Protein AF-A0A9N9F8S6-F1 (afdb_monomer_lite)

Organism: NCBI:txid1348616

Structure (mmCIF, N/CA/C/O backbone):
data_AF-A0A9N9F8S6-F1
#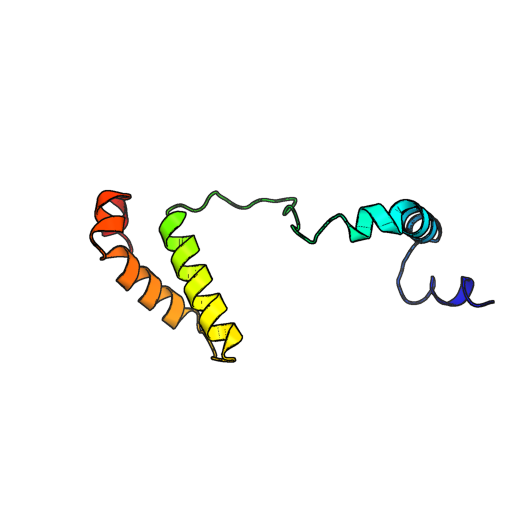
_entry.id   AF-A0A9N9F8S6-F1
#
loop_
_atom_site.group_PDB
_atom_site.id
_atom_site.type_symbol
_atom_site.label_atom_id
_atom_site.label_alt_id
_atom_site.label_comp_id
_atom_site.label_asym_id
_atom_site.label_entity_id
_atom_site.label_seq_id
_atom_site.pdbx_PDB_ins_code
_atom_site.Cartn_x
_atom_site.Cartn_y
_atom_site.Cartn_z
_atom_site.occupancy
_atom_site.B_iso_or_equiv
_atom_site.auth_seq_id
_atom_site.auth_comp_id
_atom_site.auth_asym_id
_atom_site.auth_atom_id
_atom_site.pdbx_PDB_model_num
ATOM 1 N N . GLN A 1 1 ? -10.817 11.059 46.441 1.00 46.62 1 GLN A N 1
ATOM 2 C CA . GLN A 1 1 ? -10.886 9.579 46.364 1.00 46.62 1 GLN A CA 1
ATOM 3 C C . GLN A 1 1 ? -10.963 9.012 44.931 1.00 46.62 1 GLN A C 1
ATOM 5 O O . GLN A 1 1 ? -10.955 7.799 44.785 1.00 46.62 1 GLN A O 1
ATOM 10 N N . VAL A 1 2 ? -10.962 9.830 43.864 1.00 52.41 2 VAL A N 1
ATOM 11 C CA . VAL A 1 2 ? -11.046 9.342 42.465 1.00 52.41 2 VAL A CA 1
ATOM 12 C C . VAL A 1 2 ? -9.697 8.830 41.924 1.00 52.41 2 VAL A C 1
ATOM 14 O O . VAL A 1 2 ? -9.656 7.829 41.218 1.00 52.41 2 VAL A O 1
ATOM 17 N N . PHE A 1 3 ? -8.578 9.449 42.318 1.00 51.03 3 PHE A N 1
ATOM 18 C CA . PHE A 1 3 ? -7.244 9.135 41.781 1.00 51.03 3 PHE A CA 1
ATOM 19 C C . PHE A 1 3 ? -6.698 7.753 42.175 1.00 51.03 3 PHE A C 1
ATOM 21 O O . PHE A 1 3 ? -6.083 7.083 41.356 1.00 51.03 3 PHE A O 1
ATOM 28 N N . ALA A 1 4 ? -6.967 7.279 43.395 1.00 52.16 4 ALA A N 1
ATOM 29 C CA . ALA A 1 4 ? -6.471 5.978 43.857 1.00 52.16 4 ALA A CA 1
ATOM 30 C C . ALA A 1 4 ? -7.144 4.780 43.154 1.00 52.16 4 ALA A C 1
ATOM 32 O O . ALA A 1 4 ? -6.590 3.686 43.137 1.00 52.16 4 ALA A O 1
ATOM 33 N N . LYS A 1 5 ? -8.327 4.982 42.557 1.00 50.81 5 LYS A N 1
ATOM 34 C CA . LYS 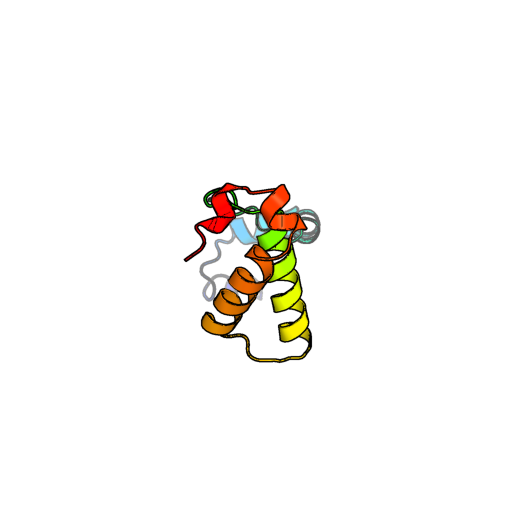A 1 5 ? -9.154 3.906 41.990 1.00 50.81 5 LYS A CA 1
ATOM 35 C C . LYS A 1 5 ? -8.783 3.532 40.547 1.00 50.81 5 LYS A C 1
ATOM 37 O O . LYS A 1 5 ? -9.148 2.455 40.097 1.00 50.81 5 LYS A O 1
ATOM 42 N N . LEU A 1 6 ? -8.057 4.398 39.833 1.00 51.53 6 LEU A N 1
ATOM 43 C CA . LEU A 1 6 ? -7.655 4.187 38.433 1.00 51.53 6 LEU A CA 1
ATOM 44 C C . LEU A 1 6 ? -6.352 3.380 38.281 1.00 51.53 6 LEU A C 1
ATOM 46 O O . LEU A 1 6 ? -6.199 2.669 37.293 1.00 51.53 6 LEU A O 1
ATOM 50 N N . HIS A 1 7 ? -5.438 3.440 39.257 1.00 52.66 7 HIS A N 1
ATOM 51 C CA . HIS A 1 7 ? -4.133 2.762 39.185 1.00 52.66 7 HIS A CA 1
ATOM 52 C C . HIS A 1 7 ? -4.215 1.230 39.276 1.00 52.66 7 HIS A C 1
ATOM 54 O O . HIS A 1 7 ? -3.360 0.543 38.730 1.00 52.66 7 HIS A O 1
ATOM 60 N N . LEU A 1 8 ? -5.252 0.693 39.927 1.00 56.56 8 LEU A N 1
ATOM 61 C CA . LEU A 1 8 ? -5.412 -0.750 40.158 1.00 56.56 8 LEU A CA 1
ATOM 62 C C . LEU A 1 8 ? -5.933 -1.523 38.938 1.00 56.56 8 LEU A C 1
ATOM 64 O O . LEU A 1 8 ? -5.656 -2.709 38.823 1.00 56.56 8 LEU A O 1
ATOM 68 N N . ASN A 1 9 ? -6.653 -0.868 38.022 1.00 62.28 9 ASN A N 1
ATOM 69 C CA . ASN A 1 9 ? -7.313 -1.554 36.902 1.00 62.28 9 ASN A CA 1
ATOM 70 C C . ASN A 1 9 ? -6.543 -1.477 35.576 1.00 62.28 9 ASN A C 1
ATOM 72 O O . ASN A 1 9 ? -6.953 -2.111 34.610 1.00 62.28 9 ASN A O 1
ATOM 76 N N . LEU A 1 10 ? -5.480 -0.673 35.498 1.00 69.56 10 LEU A N 1
ATOM 77 C CA . LEU A 1 10 ? -4.786 -0.385 34.237 1.00 69.56 10 LEU A CA 1
ATOM 78 C C . LEU A 1 10 ? -3.267 -0.600 34.297 1.00 69.56 10 LEU A C 1
ATOM 80 O O . LEU A 1 10 ? -2.597 -0.278 33.326 1.00 69.56 10 LEU A O 1
ATOM 84 N N . GLU A 1 11 ? -2.718 -1.102 35.411 1.00 78.88 11 GLU A N 1
ATOM 85 C CA . GLU A 1 11 ? -1.262 -1.277 35.614 1.00 78.88 11 GLU A CA 1
ATOM 86 C C . GLU A 1 11 ? -0.432 -0.005 35.322 1.00 78.88 11 GLU A C 1
ATOM 88 O O . GLU A 1 11 ? 0.752 -0.065 35.001 1.00 78.88 11 GLU A O 1
ATOM 93 N N . ILE A 1 12 ? -1.044 1.179 35.436 1.00 79.81 12 ILE A N 1
ATOM 94 C CA . ILE A 1 12 ? -0.370 2.458 35.193 1.00 79.81 12 ILE A CA 1
ATOM 95 C C . ILE A 1 12 ? 0.221 2.955 36.506 1.00 79.81 12 ILE A C 1
ATOM 97 O O . ILE A 1 12 ? -0.505 3.274 37.457 1.00 79.81 12 ILE A O 1
ATOM 101 N N . GLU A 1 13 ? 1.539 3.115 36.534 1.00 84.56 13 GLU A N 1
ATOM 102 C CA . GLU A 1 13 ? 2.244 3.666 37.679 1.00 84.56 13 GLU A CA 1
ATOM 103 C C . GLU A 1 13 ? 1.834 5.139 37.906 1.00 84.56 13 GLU A C 1
ATOM 105 O O . GLU A 1 13 ? 1.742 5.925 36.953 1.00 84.56 13 GLU A O 1
ATOM 110 N N . PRO A 1 14 ? 1.654 5.592 39.162 1.00 83.50 14 PRO A N 1
ATOM 111 C CA . PRO A 1 14 ? 1.337 6.990 39.466 1.00 83.50 14 PRO A CA 1
ATOM 112 C C . PRO A 1 14 ? 2.295 8.012 38.844 1.00 83.50 14 PRO A C 1
ATOM 114 O O . PRO A 1 14 ? 1.894 9.133 38.523 1.00 83.50 14 PRO A O 1
ATOM 117 N N . LYS A 1 15 ? 3.563 7.635 38.656 1.00 85.62 15 LYS A N 1
ATOM 118 C CA . LYS A 1 15 ? 4.567 8.465 37.985 1.00 85.62 15 LYS A CA 1
ATOM 119 C C . LYS A 1 15 ? 4.234 8.689 36.509 1.00 85.62 15 LYS A C 1
ATOM 121 O O . LYS A 1 15 ? 4.347 9.819 36.044 1.00 85.62 15 LYS A O 1
ATOM 126 N N . GLN A 1 16 ? 3.790 7.648 35.807 1.00 84.06 16 GLN A N 1
ATOM 127 C CA . GLN A 1 16 ? 3.410 7.725 34.395 1.00 84.06 16 GLN A CA 1
ATOM 128 C C . GLN A 1 16 ? 2.208 8.650 34.208 1.00 84.06 16 GLN A C 1
ATOM 130 O O . GLN A 1 16 ? 2.233 9.518 33.344 1.00 84.06 16 GLN A O 1
ATOM 135 N N . PHE A 1 17 ? 1.204 8.551 35.084 1.00 84.88 17 PHE A N 1
ATOM 136 C CA . PHE A 1 17 ? 0.039 9.434 35.029 1.00 84.88 17 PHE A CA 1
ATOM 137 C C . PHE A 1 17 ? 0.410 10.910 35.224 1.00 84.88 17 PHE A C 1
ATOM 139 O O . PHE A 1 17 ? -0.051 11.770 34.474 1.00 84.88 17 PHE A O 1
ATOM 146 N N . ARG A 1 18 ? 1.271 11.214 36.207 1.00 88.75 18 ARG A N 1
ATOM 147 C CA . ARG A 1 18 ? 1.761 12.584 36.427 1.00 88.75 18 ARG A CA 1
ATOM 148 C C . ARG A 1 18 ? 2.539 13.105 35.223 1.00 88.75 18 ARG A C 1
ATOM 150 O O . ARG A 1 18 ? 2.312 14.237 34.810 1.00 88.75 18 ARG A O 1
ATOM 157 N N . ASP A 1 19 ? 3.416 12.282 34.652 1.00 89.12 19 ASP A N 1
ATOM 158 C CA . ASP A 1 19 ? 4.201 12.652 33.474 1.00 89.12 19 ASP A CA 1
ATOM 159 C C . ASP A 1 19 ? 3.302 12.947 32.264 1.00 89.12 19 ASP A C 1
ATOM 161 O O . ASP A 1 19 ? 3.445 13.985 31.618 1.00 89.12 19 ASP A O 1
ATOM 165 N N . TRP A 1 20 ? 2.307 12.093 32.005 1.00 89.56 20 TRP A N 1
ATOM 166 C CA . TRP A 1 20 ? 1.348 12.292 30.917 1.00 89.56 20 TRP A CA 1
ATOM 167 C C . TRP A 1 20 ? 0.469 13.516 31.119 1.00 89.56 20 TRP A C 1
ATOM 169 O O . TRP A 1 20 ? 0.175 14.221 30.158 1.00 89.56 20 TRP A O 1
ATOM 179 N N . HIS A 1 21 ? 0.060 13.789 32.357 1.00 89.62 21 HIS A N 1
ATOM 180 C CA . HIS A 1 21 ? -0.719 14.980 32.664 1.00 89.62 21 HIS A CA 1
ATOM 181 C C . HIS A 1 21 ? 0.094 16.255 32.398 1.00 89.62 21 HIS A C 1
ATOM 183 O O . HIS A 1 21 ? -0.411 17.178 31.760 1.00 89.62 21 HIS A O 1
ATOM 189 N N . SER A 1 22 ? 1.362 16.291 32.821 1.00 90.94 22 SER A N 1
ATOM 190 C CA . SER A 1 22 ? 2.269 17.419 32.570 1.00 90.94 22 SER A CA 1
ATOM 191 C C . SER A 1 22 ? 2.576 17.610 31.082 1.00 90.94 22 SER A C 1
ATOM 193 O O . SER A 1 22 ? 2.665 18.740 30.615 1.00 90.94 22 SER A O 1
ATOM 195 N N . LYS A 1 23 ? 2.677 16.514 30.321 1.00 89.19 23 LYS A N 1
ATOM 196 C CA . LYS A 1 23 ? 2.974 16.519 28.879 1.00 89.19 23 LYS A CA 1
ATOM 197 C C . LYS A 1 23 ? 1.728 16.426 28.001 1.00 89.19 23 LYS A C 1
ATOM 199 O O . LYS A 1 23 ? 1.843 16.168 26.807 1.00 89.19 23 LYS A O 1
ATOM 204 N N . LYS A 1 24 ? 0.525 16.629 28.551 1.00 85.31 24 LYS A N 1
ATOM 205 C CA . LYS A 1 24 ? -0.745 16.378 27.848 1.00 85.31 24 LYS A CA 1
ATOM 206 C C . LYS A 1 24 ? -0.797 17.053 26.479 1.00 85.31 24 LYS A C 1
ATOM 208 O O . LYS A 1 24 ? -1.120 16.404 25.493 1.00 85.31 24 LYS A O 1
ATOM 213 N N . ASN A 1 25 ? -0.461 18.338 26.407 1.00 84.56 25 ASN A N 1
ATOM 214 C CA . ASN A 1 25 ? -0.525 19.089 25.153 1.00 84.56 25 ASN A CA 1
ATOM 215 C C . ASN A 1 25 ? 0.503 18.583 24.132 1.00 84.56 25 ASN A C 1
ATOM 217 O O . ASN A 1 25 ? 0.168 18.429 22.964 1.00 84.56 25 ASN A O 1
ATOM 221 N N . GLU A 1 26 ? 1.717 18.249 24.570 1.00 84.38 26 GLU A N 1
ATOM 222 C CA . GLU A 1 26 ? 2.753 17.657 23.716 1.00 84.38 26 GLU A CA 1
ATOM 223 C C . GLU A 1 26 ? 2.339 16.278 23.200 1.00 84.38 26 GLU A C 1
ATOM 225 O O . GLU A 1 26 ? 2.494 15.998 22.017 1.00 84.38 26 GLU A O 1
ATOM 230 N N . LEU A 1 27 ? 1.750 15.441 24.058 1.00 80.25 27 LEU A N 1
ATOM 231 C CA . LEU A 1 27 ? 1.240 14.117 23.697 1.00 80.25 27 LEU A CA 1
ATOM 232 C C . LEU A 1 27 ? 0.050 14.199 22.731 1.00 80.25 27 LEU A C 1
ATOM 234 O O . LEU A 1 27 ? -0.068 13.367 21.838 1.00 80.25 27 LEU A O 1
ATOM 238 N N . MET A 1 28 ? -0.807 15.212 22.870 1.00 78.88 28 MET A N 1
ATOM 239 C CA . MET A 1 28 ? -1.916 15.464 21.943 1.00 78.88 28 MET A CA 1
ATOM 240 C C . MET A 1 28 ? -1.436 16.031 20.596 1.00 78.88 28 MET A C 1
ATOM 242 O O . MET A 1 28 ? -2.042 15.753 19.561 1.00 78.88 28 MET A O 1
ATOM 246 N N . LEU A 1 29 ? -0.350 16.815 20.593 1.00 77.50 29 LEU A N 1
ATOM 247 C CA . LEU A 1 29 ? 0.288 17.359 19.386 1.00 77.50 29 LEU A CA 1
ATOM 248 C C . LEU A 1 29 ? 1.182 16.341 18.679 1.00 77.50 29 LEU A C 1
ATOM 250 O O . LEU A 1 29 ? 1.340 16.403 17.455 1.00 77.50 29 LEU A O 1
ATOM 254 N N . ALA A 1 30 ? 1.735 15.385 19.426 1.00 69.00 30 ALA A N 1
ATOM 255 C CA . ALA A 1 30 ? 2.367 14.188 18.910 1.00 69.00 30 ALA A CA 1
ATOM 256 C C . ALA A 1 30 ? 1.290 13.331 18.235 1.00 69.00 30 ALA A C 1
ATOM 258 O O . ALA A 1 30 ? 0.796 12.346 18.777 1.00 69.00 30 ALA A O 1
ATOM 259 N N . ARG A 1 31 ? 0.897 13.736 17.018 1.00 56.09 31 ARG A N 1
ATOM 260 C CA . ARG A 1 31 ? 0.067 12.940 16.113 1.00 56.09 31 ARG A CA 1
ATOM 261 C C . ARG A 1 31 ? 0.535 11.484 16.174 1.00 56.09 31 ARG A C 1
ATOM 263 O O . ARG A 1 31 ? 1.746 11.250 16.188 1.00 56.09 31 ARG A O 1
ATOM 270 N N . PRO A 1 32 ? -0.368 10.503 16.034 1.00 56.22 32 PRO A N 1
ATOM 271 C CA . PRO A 1 32 ? 0.004 9.114 15.835 1.00 56.22 32 PRO A CA 1
ATOM 272 C C . PRO A 1 32 ? 0.569 8.915 14.417 1.00 56.22 32 PRO A C 1
ATOM 274 O O . PRO A 1 32 ? 0.138 8.048 13.667 1.00 56.22 32 PRO A O 1
ATOM 277 N N . ARG A 1 33 ? 1.597 9.670 14.015 1.00 54.03 33 ARG A N 1
ATOM 278 C CA . ARG A 1 33 ? 2.660 9.050 13.236 1.00 54.03 33 ARG A CA 1
ATOM 279 C C . ARG A 1 33 ? 3.435 8.245 14.252 1.00 54.03 33 ARG A C 1
ATOM 281 O O . ARG A 1 33 ? 4.435 8.706 14.788 1.00 54.03 33 ARG A O 1
ATOM 288 N N . VAL A 1 34 ? 2.909 7.059 14.546 1.00 57.16 34 VAL A N 1
ATOM 289 C CA . VAL A 1 34 ? 3.637 6.011 15.243 1.00 57.16 34 VAL A CA 1
ATOM 290 C C . VAL A 1 34 ? 4.912 5.830 14.431 1.00 57.16 34 VAL A C 1
ATOM 292 O O . VAL A 1 34 ? 4.912 5.172 13.389 1.00 57.16 34 VAL A O 1
ATOM 295 N N . ARG A 1 35 ? 5.992 6.510 14.826 1.00 55.59 35 ARG A N 1
ATOM 296 C CA . ARG A 1 35 ? 7.318 6.214 14.313 1.00 55.59 35 ARG A CA 1
ATOM 297 C C . ARG A 1 35 ? 7.546 4.803 14.810 1.00 55.59 35 ARG A C 1
ATOM 299 O O . ARG A 1 35 ? 7.806 4.614 15.995 1.00 55.59 35 ARG A O 1
ATOM 306 N N . ARG A 1 36 ? 7.306 3.811 13.945 1.00 57.25 36 ARG A N 1
ATOM 307 C CA . ARG A 1 36 ? 7.513 2.413 14.312 1.00 57.25 36 ARG A CA 1
ATOM 308 C C . ARG A 1 36 ? 8.953 2.339 14.800 1.00 57.25 36 ARG A C 1
ATOM 310 O O . ARG A 1 36 ? 9.865 2.671 14.047 1.00 57.25 36 ARG A O 1
ATOM 317 N N . MET A 1 37 ? 9.128 1.986 16.070 1.00 57.69 37 MET A N 1
ATOM 318 C CA . MET A 1 37 ? 10.448 1.880 16.695 1.00 57.69 37 MET A CA 1
ATOM 319 C C . MET A 1 37 ? 11.333 0.907 15.899 1.00 57.69 37 MET A C 1
ATOM 321 O O . MET A 1 37 ? 12.526 1.137 15.748 1.00 57.69 37 MET A O 1
ATOM 325 N N . ASN A 1 38 ? 10.686 -0.072 15.257 1.00 59.19 38 ASN A N 1
ATOM 326 C CA . ASN A 1 38 ? 11.232 -0.924 14.212 1.00 59.19 38 ASN A CA 1
ATOM 327 C C . ASN A 1 38 ? 10.571 -0.545 12.878 1.00 59.19 38 ASN A C 1
ATOM 329 O O . ASN A 1 38 ? 9.529 -1.095 12.505 1.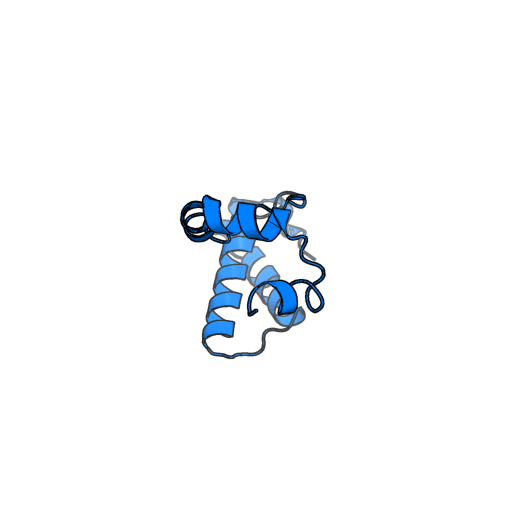00 59.19 38 ASN A O 1
ATOM 333 N N . ALA A 1 39 ? 11.118 0.445 12.172 1.00 65.00 39 ALA A N 1
ATOM 334 C CA . ALA A 1 39 ? 10.772 0.619 10.768 1.00 65.00 39 ALA A CA 1
ATOM 335 C C . ALA A 1 39 ? 11.249 -0.650 10.049 1.00 65.00 39 ALA A C 1
ATOM 337 O O . ALA A 1 39 ? 12.436 -0.964 10.090 1.00 65.00 39 ALA A O 1
ATOM 338 N N . GLY A 1 40 ? 10.317 -1.420 9.479 1.00 71.69 40 GLY A N 1
ATOM 339 C CA . GLY A 1 40 ? 10.670 -2.597 8.688 1.00 71.69 40 GLY A CA 1
ATOM 340 C C . GLY A 1 40 ? 11.548 -2.222 7.491 1.00 71.69 40 GLY A C 1
ATOM 341 O O . GLY A 1 40 ? 11.843 -1.046 7.258 1.00 71.69 40 GLY A O 1
ATOM 342 N N . SER A 1 41 ? 11.947 -3.227 6.713 1.00 79.25 41 SER A N 1
ATOM 343 C CA . SER A 1 41 ? 12.688 -3.011 5.470 1.00 79.25 41 SER A CA 1
ATOM 344 C C . SER A 1 41 ? 12.010 -1.957 4.600 1.00 79.25 41 SER A C 1
ATOM 346 O O . SER A 1 41 ? 10.780 -1.854 4.558 1.00 79.25 41 SER A O 1
ATOM 348 N N . ARG A 1 42 ? 12.827 -1.158 3.910 1.00 84.31 42 ARG A N 1
ATOM 349 C CA . ARG A 1 42 ? 12.307 -0.156 2.982 1.00 84.31 42 ARG A CA 1
ATOM 350 C C . ARG A 1 42 ? 11.458 -0.853 1.906 1.00 84.31 42 ARG A C 1
ATOM 352 O O . ARG A 1 42 ? 11.880 -1.910 1.432 1.00 84.31 42 ARG A O 1
ATOM 359 N N . PRO A 1 43 ? 10.308 -0.268 1.526 1.00 88.56 43 PRO A N 1
ATOM 360 C CA . PRO A 1 43 ? 9.518 -0.708 0.379 1.00 88.56 43 PRO A CA 1
ATOM 361 C C . PRO A 1 43 ? 10.403 -0.946 -0.843 1.00 88.56 43 PRO A C 1
ATOM 363 O O . PRO A 1 43 ? 11.231 -0.091 -1.168 1.00 88.56 43 PRO A O 1
ATOM 366 N N . LYS A 1 44 ? 10.240 -2.090 -1.515 1.00 91.12 44 LYS A N 1
ATOM 367 C CA . LYS A 1 44 ? 11.012 -2.390 -2.733 1.00 91.12 44 LYS A CA 1
ATOM 368 C C . LYS A 1 44 ? 10.507 -1.554 -3.912 1.00 91.12 44 LYS A C 1
ATOM 370 O O . LYS A 1 44 ? 11.306 -1.113 -4.731 1.00 91.12 44 LYS A O 1
ATOM 375 N N . TYR A 1 45 ? 9.198 -1.289 -3.947 1.00 93.69 45 TYR A N 1
ATOM 376 C CA . TYR A 1 45 ? 8.530 -0.513 -4.995 1.00 93.69 45 TYR A CA 1
ATOM 377 C C . TYR A 1 45 ? 7.666 0.593 -4.363 1.00 93.69 45 TYR A C 1
ATOM 379 O O . TYR A 1 45 ? 6.437 0.468 -4.333 1.00 93.69 45 TYR A O 1
ATOM 387 N N . PRO A 1 46 ? 8.278 1.659 -3.807 1.00 93.94 46 PRO A N 1
ATOM 388 C CA . PRO A 1 46 ? 7.577 2.614 -2.947 1.00 93.94 46 PRO A CA 1
ATOM 389 C C . PRO A 1 46 ? 6.349 3.256 -3.606 1.00 93.94 46 PRO A C 1
ATOM 391 O O . PRO A 1 46 ? 5.280 3.310 -3.004 1.00 93.94 46 PRO A O 1
ATOM 394 N N . GLU A 1 47 ? 6.463 3.697 -4.855 1.00 95.50 47 GLU A N 1
ATOM 395 C CA . GLU A 1 47 ? 5.392 4.373 -5.586 1.00 95.50 47 GLU A CA 1
ATOM 396 C C . GLU A 1 47 ? 4.231 3.423 -5.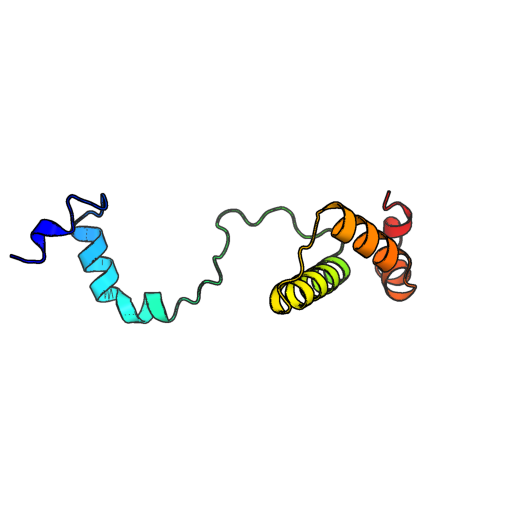914 1.00 95.50 47 GLU A C 1
ATOM 398 O O . GLU A 1 47 ? 3.062 3.820 -5.864 1.00 95.50 47 GLU A O 1
ATOM 403 N N . LEU A 1 48 ? 4.533 2.152 -6.200 1.00 95.56 48 LEU A N 1
ATOM 404 C CA . LEU A 1 48 ? 3.508 1.129 -6.401 1.00 95.56 48 LEU A CA 1
ATOM 405 C C . LEU A 1 48 ? 2.792 0.812 -5.087 1.00 95.56 48 LEU A C 1
ATOM 407 O O . LEU A 1 48 ? 1.561 0.759 -5.065 1.00 95.56 48 LEU A O 1
ATOM 411 N N . GLU A 1 49 ? 3.540 0.639 -3.995 1.00 95.00 49 GLU A N 1
ATOM 412 C CA . GLU A 1 49 ? 2.989 0.371 -2.664 1.00 95.00 49 GLU A CA 1
ATOM 413 C C . GLU A 1 49 ? 2.105 1.526 -2.168 1.00 95.00 49 GLU A C 1
ATOM 415 O O . GLU A 1 49 ? 1.043 1.281 -1.593 1.00 95.00 49 GLU A O 1
ATOM 420 N N . VAL A 1 50 ? 2.475 2.781 -2.452 1.00 96.00 50 VAL A N 1
ATOM 421 C CA . VAL A 1 50 ? 1.646 3.960 -2.150 1.00 96.00 50 VAL A CA 1
ATOM 422 C C . VAL A 1 50 ? 0.325 3.923 -2.918 1.00 96.00 50 VAL A C 1
ATOM 424 O O . VAL A 1 50 ? -0.734 4.108 -2.314 1.00 96.00 50 VAL A O 1
ATOM 427 N N . GLU A 1 51 ? 0.347 3.658 -4.227 1.00 97.12 51 GLU A N 1
ATOM 428 C CA . GLU A 1 51 ? -0.891 3.577 -5.012 1.00 97.12 51 GLU A CA 1
ATOM 429 C C . GLU A 1 51 ? -1.784 2.418 -4.561 1.00 97.12 51 GLU A C 1
ATOM 431 O O . GLU A 1 51 ? -3.002 2.575 -4.443 1.00 97.12 51 GLU A O 1
ATOM 436 N N . LEU A 1 52 ? -1.183 1.265 -4.268 1.00 96.62 52 LEU A N 1
ATOM 437 C CA . LEU A 1 52 ? -1.897 0.106 -3.755 1.00 96.62 52 LEU A CA 1
ATOM 438 C C . LEU A 1 52 ? -2.547 0.416 -2.402 1.00 96.62 52 LEU A C 1
ATOM 440 O O . LEU A 1 52 ? -3.727 0.124 -2.210 1.00 96.62 52 LEU A O 1
ATOM 444 N N . ASN A 1 53 ? -1.819 1.067 -1.493 1.00 95.94 53 ASN A N 1
ATOM 445 C CA . ASN A 1 53 ? -2.341 1.477 -0.193 1.00 95.94 53 ASN A CA 1
ATOM 446 C C . ASN A 1 53 ? -3.491 2.482 -0.333 1.00 95.94 53 ASN A C 1
ATOM 448 O O . ASN A 1 53 ? -4.520 2.322 0.317 1.00 95.94 53 ASN A O 1
ATOM 452 N N . ASN A 1 54 ? -3.366 3.472 -1.221 1.00 97.94 54 ASN A N 1
ATOM 453 C CA . ASN A 1 54 ? -4.439 4.430 -1.492 1.00 97.94 54 ASN A CA 1
ATOM 454 C C . ASN A 1 54 ? -5.701 3.733 -2.016 1.00 97.94 54 ASN A C 1
ATOM 456 O O . ASN A 1 54 ? -6.806 4.041 -1.571 1.00 97.94 54 ASN A O 1
ATOM 460 N N . TRP A 1 55 ? -5.543 2.752 -2.909 1.00 98.06 55 TRP A N 1
ATOM 461 C CA . TRP A 1 55 ? -6.655 1.944 -3.407 1.00 98.06 55 TRP A CA 1
ATOM 462 C C . TRP A 1 55 ? -7.331 1.127 -2.292 1.00 98.06 55 TRP A C 1
ATOM 464 O O . TRP A 1 55 ? -8.559 1.115 -2.208 1.00 98.06 55 TRP A O 1
ATOM 474 N N . VAL A 1 56 ? -6.561 0.504 -1.390 1.00 97.56 56 VAL A N 1
ATOM 475 C CA . VAL A 1 56 ? -7.116 -0.211 -0.224 1.00 97.56 56 VAL A CA 1
ATOM 476 C C . VAL A 1 56 ? -7.860 0.747 0.710 1.00 97.56 56 VAL A C 1
ATOM 478 O O . VAL A 1 56 ? -8.962 0.431 1.158 1.00 97.56 56 VAL A O 1
ATOM 481 N N . CYS A 1 57 ? -7.282 1.914 1.003 1.00 97.00 57 CYS A N 1
ATOM 482 C CA . CYS A 1 57 ? -7.909 2.932 1.844 1.00 97.00 57 CYS A CA 1
ATOM 483 C C . CYS A 1 57 ? -9.240 3.416 1.257 1.00 97.00 57 CYS A C 1
ATOM 485 O O . CYS A 1 57 ? -10.214 3.511 1.999 1.00 97.00 57 CYS A O 1
ATOM 487 N N . ALA A 1 58 ? -9.302 3.664 -0.055 1.00 97.88 58 ALA A N 1
ATOM 488 C CA . ALA A 1 58 ? -10.532 4.066 -0.735 1.00 97.88 58 ALA A CA 1
ATOM 489 C C . ALA A 1 58 ? -11.631 2.997 -0.607 1.00 97.88 58 ALA A C 1
ATOM 491 O O . ALA A 1 58 ? -12.744 3.300 -0.191 1.00 97.88 58 ALA A O 1
ATOM 492 N N . LEU A 1 59 ? -11.302 1.723 -0.852 1.00 97.44 59 LEU A N 1
ATOM 493 C CA . LEU A 1 59 ? -12.266 0.627 -0.699 1.00 97.44 59 LEU A CA 1
ATOM 494 C C . LEU A 1 59 ? -12.760 0.471 0.744 1.00 97.44 59 LEU A C 1
ATOM 496 O O . LEU A 1 59 ? -13.947 0.250 0.972 1.00 97.44 59 LEU A O 1
ATOM 500 N N . ARG A 1 60 ? -11.868 0.612 1.727 1.00 95.88 60 ARG A N 1
ATOM 501 C CA . ARG A 1 60 ? -12.243 0.539 3.146 1.00 95.88 60 ARG A CA 1
ATOM 502 C C . ARG A 1 60 ? -13.098 1.721 3.591 1.00 95.88 60 ARG A C 1
ATOM 504 O O . ARG A 1 60 ? -13.973 1.527 4.429 1.00 95.88 60 ARG A O 1
ATOM 511 N N . ALA A 1 61 ? -12.876 2.911 3.035 1.00 96.25 61 ALA A N 1
ATOM 512 C CA . ALA A 1 61 ? -13.736 4.068 3.278 1.00 96.25 61 ALA A CA 1
ATOM 513 C C . ALA A 1 61 ? -15.171 3.818 2.781 1.00 96.25 61 ALA A C 1
ATOM 515 O O . ALA A 1 61 ? -16.126 4.270 3.403 1.00 96.25 61 ALA A O 1
ATOM 516 N N . GLU A 1 62 ? -15.323 3.025 1.720 1.00 97.62 62 GLU A N 1
ATOM 517 C CA . GLU A 1 62 ? -16.613 2.551 1.203 1.00 97.62 62 GLU A CA 1
ATOM 518 C C . GLU A 1 62 ? -17.137 1.288 1.919 1.00 97.62 62 GLU A C 1
ATOM 520 O O . GLU A 1 62 ? -18.075 0.654 1.441 1.00 97.62 62 GLU A O 1
ATOM 525 N N . LEU A 1 63 ? -16.525 0.886 3.041 1.00 96.00 63 LEU A N 1
ATOM 526 C CA . LEU A 1 63 ? -16.860 -0.323 3.810 1.00 96.00 63 LEU A CA 1
ATOM 527 C C . LEU A 1 63 ? -16.764 -1.632 3.003 1.00 96.00 63 LEU A C 1
ATOM 529 O O . LEU A 1 63 ? -17.348 -2.651 3.377 1.00 96.00 63 LEU A O 1
ATOM 533 N N . LYS A 1 64 ? -15.995 -1.640 1.909 1.00 96.44 64 LYS A N 1
ATOM 534 C CA . LYS A 1 64 ? -15.766 -2.842 1.104 1.00 96.44 64 LYS A CA 1
ATOM 535 C C . LYS A 1 64 ? -14.716 -3.733 1.758 1.00 96.44 64 LYS A C 1
ATOM 537 O O . LYS A 1 64 ? -13.661 -3.275 2.204 1.00 96.44 64 LYS A O 1
ATOM 542 N N . VAL A 1 65 ? -14.984 -5.038 1.757 1.00 96.12 65 VAL A N 1
ATOM 543 C CA . VAL A 1 65 ? -14.017 -6.049 2.195 1.00 96.12 65 VAL A CA 1
ATOM 544 C C . VAL A 1 65 ? -12.896 -6.150 1.161 1.00 96.12 65 VAL A C 1
ATOM 546 O O . VAL A 1 65 ? -13.147 -6.311 -0.031 1.00 96.12 65 VAL A O 1
ATOM 549 N N . VAL A 1 66 ? -11.648 -6.072 1.628 1.00 96.44 66 VAL A N 1
ATOM 550 C CA . VAL A 1 66 ? -10.448 -6.216 0.795 1.00 96.44 66 VAL A CA 1
ATOM 551 C C . VAL A 1 66 ? -9.638 -7.400 1.306 1.00 96.44 66 VAL A C 1
ATOM 553 O O . VAL A 1 66 ? -9.093 -7.350 2.410 1.00 96.44 66 VAL A O 1
ATOM 556 N N . THR A 1 67 ? -9.558 -8.464 0.509 1.00 97.06 67 THR A N 1
ATOM 557 C CA . THR A 1 67 ? -8.778 -9.665 0.843 1.00 97.06 67 THR A CA 1
ATOM 558 C C . THR A 1 67 ? -7.332 -9.542 0.359 1.00 97.06 67 THR A C 1
ATOM 560 O O . THR A 1 67 ? -7.026 -8.760 -0.542 1.00 97.06 67 THR A O 1
ATOM 563 N N . CYS A 1 68 ? -6.427 -10.349 0.923 1.00 96.00 68 CYS A N 1
ATOM 564 C CA . CYS A 1 68 ? -5.026 -10.399 0.485 1.00 96.00 68 CYS A CA 1
ATOM 565 C C . CYS A 1 68 ? -4.903 -10.738 -1.012 1.00 96.00 68 CYS A C 1
ATOM 567 O O . CYS A 1 68 ? -4.146 -10.096 -1.737 1.00 96.00 68 CYS A O 1
ATOM 569 N N . TYR A 1 69 ? -5.723 -11.673 -1.500 1.00 96.44 69 TYR A N 1
ATOM 570 C CA . TYR A 1 69 ? -5.756 -12.050 -2.912 1.00 96.44 69 TYR A CA 1
ATOM 571 C C . TYR A 1 69 ? -6.086 -10.861 -3.827 1.00 96.44 69 TYR A C 1
ATOM 573 O O . TYR A 1 69 ? -5.404 -10.634 -4.823 1.00 96.44 69 TYR A O 1
ATOM 581 N N . MET A 1 70 ? -7.077 -10.039 -3.463 1.00 97.62 70 MET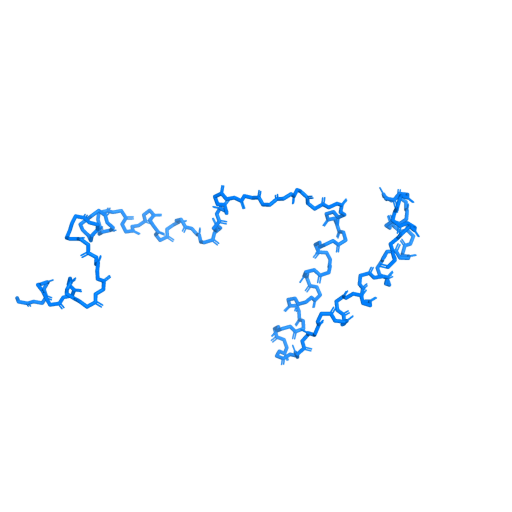 A N 1
ATOM 582 C CA . MET A 1 70 ? -7.427 -8.842 -4.238 1.00 97.62 70 MET A CA 1
ATOM 583 C C . MET A 1 70 ? -6.263 -7.848 -4.307 1.00 97.62 70 MET A C 1
ATOM 585 O O . MET A 1 70 ? -6.016 -7.255 -5.356 1.00 97.62 70 MET A O 1
ATOM 589 N N . VAL A 1 71 ? -5.533 -7.687 -3.200 1.00 96.81 71 VAL A N 1
ATOM 590 C CA . VAL A 1 71 ? -4.339 -6.834 -3.131 1.00 96.81 71 VAL A CA 1
ATOM 591 C C . VAL A 1 71 ? -3.235 -7.378 -4.039 1.00 96.81 71 VAL A C 1
ATOM 593 O O . VAL A 1 71 ? -2.662 -6.606 -4.802 1.00 96.81 71 VAL A O 1
ATOM 596 N N . GLN A 1 72 ? -2.981 -8.689 -4.026 1.00 95.38 72 GLN A N 1
ATOM 597 C CA . GLN A 1 72 ? -1.997 -9.330 -4.906 1.00 95.38 72 GLN A CA 1
ATOM 598 C C . GLN A 1 72 ? -2.353 -9.150 -6.385 1.00 95.38 72 GLN A C 1
ATOM 600 O O . GLN A 1 72 ? -1.514 -8.710 -7.168 1.00 95.38 72 GLN A O 1
ATOM 605 N N . VAL A 1 73 ? -3.603 -9.426 -6.772 1.00 95.94 73 VAL A N 1
ATOM 606 C CA . VAL A 1 73 ? -4.074 -9.238 -8.154 1.00 95.94 73 VAL A CA 1
ATOM 607 C C . VAL A 1 73 ? -3.940 -7.775 -8.574 1.00 95.94 73 VAL A C 1
ATOM 609 O O . VAL A 1 73 ? -3.423 -7.480 -9.652 1.00 95.94 73 VAL A O 1
ATOM 612 N N . LYS A 1 74 ? -4.344 -6.834 -7.711 1.00 96.56 74 LYS A N 1
ATOM 613 C CA . LYS A 1 74 ? -4.187 -5.403 -7.983 1.00 96.56 74 LYS A CA 1
ATOM 614 C C . LYS A 1 74 ? -2.716 -5.020 -8.141 1.00 96.56 74 LYS A C 1
ATOM 616 O O . LYS A 1 74 ? -2.406 -4.290 -9.076 1.00 96.56 74 LYS A O 1
ATOM 621 N N . ALA A 1 75 ? -1.829 -5.514 -7.279 1.00 95.62 75 ALA A N 1
ATOM 622 C CA . ALA A 1 75 ? -0.395 -5.246 -7.343 1.00 95.62 75 ALA A CA 1
ATOM 623 C C . ALA A 1 75 ? 0.225 -5.752 -8.654 1.00 95.62 75 ALA A C 1
ATOM 625 O O . ALA A 1 75 ? 0.930 -4.991 -9.310 1.00 95.62 75 ALA A O 1
ATOM 626 N N . LYS A 1 76 ? -0.109 -6.975 -9.091 1.00 94.44 76 LYS A N 1
ATOM 627 C CA . LYS A 1 76 ? 0.343 -7.527 -10.383 1.00 94.44 76 LYS A CA 1
ATOM 628 C C . LYS A 1 76 ? -0.143 -6.685 -11.563 1.00 94.44 76 LYS A C 1
ATOM 630 O O . LYS A 1 76 ? 0.646 -6.314 -12.426 1.00 94.44 76 LYS A O 1
ATOM 635 N N . ASN A 1 77 ? -1.418 -6.293 -11.554 1.00 94.69 77 ASN A N 1
ATOM 636 C CA . ASN A 1 77 ? -1.975 -5.412 -12.585 1.00 94.69 77 ASN A CA 1
ATOM 637 C C . ASN A 1 77 ? -1.311 -4.028 -12.592 1.00 94.69 77 ASN A C 1
ATOM 639 O O . ASN A 1 77 ? -1.141 -3.421 -13.647 1.00 94.69 77 ASN A O 1
ATOM 643 N N . LEU A 1 78 ? -0.943 -3.499 -11.419 1.00 95.31 78 LEU A N 1
ATOM 644 C CA . LEU A 1 78 ? -0.164 -2.269 -11.338 1.00 95.31 78 LEU A CA 1
ATOM 645 C C . LEU A 1 78 ? 1.230 -2.479 -11.930 1.00 95.31 78 LEU A C 1
ATOM 647 O O . LEU A 1 78 ? 1.611 -1.686 -12.780 1.00 95.31 78 LEU A O 1
ATOM 651 N N . ALA A 1 79 ? 1.946 -3.541 -11.562 1.00 94.56 79 ALA A N 1
ATOM 652 C CA . ALA A 1 79 ? 3.309 -3.814 -12.025 1.00 94.56 79 ALA A CA 1
ATOM 653 C C . ALA A 1 79 ? 3.444 -3.867 -13.559 1.00 94.56 79 ALA A C 1
ATOM 655 O O . ALA A 1 79 ? 4.474 -3.474 -14.095 1.00 94.56 79 ALA A O 1
ATOM 656 N N . GLN A 1 80 ? 2.386 -4.268 -14.269 1.00 92.75 80 GLN A N 1
ATOM 657 C CA . GLN A 1 80 ? 2.345 -4.299 -15.735 1.00 92.75 80 GLN A CA 1
ATOM 658 C C . GLN A 1 80 ? 2.190 -2.919 -16.398 1.00 92.75 80 GLN A C 1
ATOM 660 O O . GLN A 1 80 ? 2.375 -2.790 -17.607 1.00 92.75 80 GLN A O 1
ATOM 665 N N . LYS A 1 81 ? 1.833 -1.864 -15.652 1.00 94.25 81 LYS A N 1
ATOM 666 C CA . LYS A 1 81 ? 1.700 -0.515 -16.221 1.00 94.25 81 LYS A CA 1
ATOM 667 C C . LYS A 1 81 ? 3.069 0.003 -16.661 1.00 94.25 81 LYS A C 1
ATOM 669 O O . LYS A 1 81 ? 4.012 0.003 -15.870 1.00 94.25 81 LYS A O 1
ATOM 674 N N . GLN A 1 82 ? 3.130 0.592 -17.859 1.00 93.31 82 GLN A N 1
ATOM 675 C CA . GLN A 1 82 ? 4.371 1.115 -18.444 1.00 93.31 82 GLN A CA 1
ATOM 676 C C . GLN A 1 82 ? 5.163 2.018 -17.491 1.00 93.31 82 GLN A C 1
ATOM 678 O O . GLN A 1 82 ? 6.375 1.876 -17.382 1.00 93.31 82 GLN A O 1
ATOM 683 N N . ARG A 1 83 ? 4.490 2.902 -16.7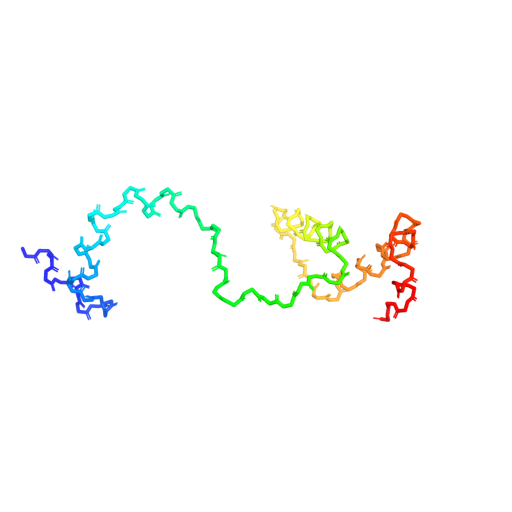41 1.00 95.19 83 ARG A N 1
ATOM 684 C CA . ARG A 1 83 ? 5.174 3.791 -15.787 1.00 95.19 83 ARG A CA 1
ATOM 685 C C . ARG A 1 83 ? 5.986 3.028 -14.731 1.00 95.19 83 ARG A C 1
ATOM 687 O O . ARG A 1 83 ? 7.035 3.505 -14.331 1.00 95.19 83 ARG A O 1
ATOM 694 N N . PHE A 1 84 ? 5.507 1.871 -14.268 1.00 94.81 84 PHE A N 1
ATOM 695 C CA . PHE A 1 84 ? 6.190 1.095 -13.234 1.00 94.81 84 PHE A CA 1
ATOM 696 C C . PHE A 1 84 ? 7.261 0.193 -13.836 1.00 94.81 84 PHE A C 1
ATOM 698 O O . PHE A 1 84 ? 8.313 0.063 -13.230 1.00 94.81 84 PHE A O 1
ATOM 705 N N . LEU A 1 85 ? 7.049 -0.333 -15.047 1.00 93.50 85 LEU A N 1
ATOM 706 C CA . LEU A 1 85 ? 8.097 -1.026 -15.804 1.00 93.50 85 LEU A CA 1
ATOM 707 C C . LEU A 1 85 ? 9.290 -0.102 -16.103 1.00 93.50 85 LEU A C 1
ATOM 709 O O . LEU A 1 85 ? 10.437 -0.524 -16.001 1.00 93.50 85 LEU A O 1
ATOM 713 N N . SER A 1 86 ? 9.026 1.167 -16.429 1.00 93.12 86 SER A N 1
ATOM 714 C CA . SER A 1 86 ? 10.068 2.177 -16.646 1.00 93.12 86 SER A CA 1
ATOM 715 C C . SER A 1 86 ? 10.801 2.569 -15.357 1.00 93.12 86 SER A C 1
ATOM 717 O O . SER A 1 86 ? 12.002 2.814 -15.404 1.00 93.12 86 SER A O 1
ATOM 719 N N . LEU A 1 87 ? 10.098 2.644 -14.219 1.00 94.50 87 LEU A N 1
ATOM 720 C CA . LEU A 1 87 ? 10.696 2.998 -12.922 1.00 94.50 87 LEU A CA 1
ATOM 721 C C . LEU A 1 87 ? 11.456 1.831 -12.281 1.00 94.50 87 LEU A C 1
ATOM 723 O O . LEU A 1 87 ? 12.467 2.047 -11.616 1.00 94.50 87 LEU A O 1
ATOM 727 N N . TYR A 1 88 ? 10.975 0.606 -12.479 1.00 93.75 88 TYR A N 1
ATOM 728 C CA . TYR A 1 88 ? 11.488 -0.594 -11.828 1.00 93.75 88 TYR A CA 1
ATOM 729 C C . TYR A 1 88 ? 11.636 -1.727 -12.853 1.00 93.75 88 TYR A C 1
ATOM 731 O O . TYR A 1 88 ? 10.739 -2.556 -13.000 1.00 93.75 88 TYR A O 1
ATOM 739 N N . PRO A 1 89 ? 12.764 -1.811 -13.573 1.00 88.81 89 PRO A N 1
ATOM 740 C CA . PRO A 1 89 ? 12.952 -2.840 -14.600 1.00 88.81 89 PRO A CA 1
ATOM 741 C C . PRO A 1 89 ? 12.863 -4.281 -14.060 1.00 88.81 89 PRO A C 1
ATOM 743 O O . PRO A 1 89 ? 12.409 -5.194 -14.756 1.00 88.81 89 PRO A O 1
ATOM 746 N N . ASP A 1 90 ? 13.245 -4.490 -12.796 1.00 92.00 90 ASP A N 1
ATOM 747 C CA . ASP A 1 90 ? 13.195 -5.788 -12.116 1.00 92.00 90 ASP A CA 1
ATOM 748 C C . ASP A 1 90 ? 11.769 -6.214 -11.724 1.00 92.00 90 ASP A C 1
ATOM 750 O O . ASP A 1 90 ? 11.543 -7.381 -11.400 1.00 92.00 90 ASP A O 1
ATOM 754 N N . ILE A 1 91 ? 10.786 -5.308 -11.793 1.00 91.44 91 ILE A N 1
ATOM 755 C CA . ILE A 1 91 ? 9.383 -5.604 -11.467 1.00 91.44 91 ILE A CA 1
ATOM 756 C C . ILE A 1 91 ? 8.722 -6.552 -12.470 1.00 91.44 91 ILE A C 1
ATOM 758 O O . ILE A 1 91 ? 7.676 -7.128 -12.196 1.00 91.44 91 ILE A O 1
ATOM 762 N N . SER A 1 92 ? 9.342 -6.768 -13.627 1.00 78.25 92 SER A N 1
ATOM 763 C CA . SER A 1 92 ? 8.924 -7.798 -14.582 1.00 78.25 92 SER A CA 1
ATOM 764 C C . SER A 1 92 ? 8.947 -9.212 -13.979 1.00 78.25 92 SER A C 1
ATOM 766 O O . SER A 1 92 ? 8.233 -10.094 -14.449 1.00 78.25 92 SER A O 1
ATOM 768 N N . THR A 1 93 ? 9.709 -9.418 -12.899 1.00 80.50 93 THR A N 1
ATOM 769 C CA . THR A 1 93 ? 9.812 -10.695 -12.171 1.00 80.50 93 THR A CA 1
ATOM 770 C C . THR A 1 93 ? 8.767 -10.873 -11.064 1.00 80.50 93 THR A C 1
ATOM 772 O O . THR A 1 93 ? 8.835 -11.838 -10.306 1.00 80.50 93 THR A O 1
ATOM 775 N N . PHE A 1 94 ? 7.807 -9.950 -10.942 1.00 73.69 94 PHE A N 1
ATOM 776 C CA . PHE A 1 94 ? 6.800 -9.938 -9.879 1.00 73.69 94 PHE A CA 1
ATOM 777 C C . PHE A 1 94 ? 5.806 -11.106 -10.047 1.00 73.69 94 PHE A C 1
ATOM 779 O O . PHE A 1 94 ? 4.773 -10.971 -10.707 1.00 73.69 94 PHE A O 1
ATOM 786 N N . GLN A 1 95 ? 6.157 -12.273 -9.491 1.00 59.72 95 GLN A N 1
ATOM 787 C CA . GLN A 1 95 ? 5.347 -13.498 -9.514 1.00 59.72 95 GLN A CA 1
ATOM 788 C C . GLN A 1 95 ? 4.183 -13.479 -8.529 1.00 59.72 95 GLN A C 1
ATOM 790 O O . GLN A 1 95 ? 4.287 -12.922 -7.416 1.00 59.72 95 GLN A O 1
#

Foldseek 3Di:
DVVVVPCVPPVDDPVNVVVCVVCVVVVVVPPPPVPPPDPDDDDPQVVLVVVLVVVVVVCVVVVHDDDPVNSLVSSLVSLPDPVNCVVPVPSVVSD

pLDDT: mean 83.51, std 15.63, range [46.62, 98.06]

Sequence (95 aa):
QVFAKLHLNLEIEPKQFRDWHSKKNELMLARPRVRRMNAGSRPKYPELEVELNNWVCALRAELKVVTCYMVQVKAKNLAQKQRFLSLYPDISTFQ

Secondary structure (DSSP, 8-state):
--GGGTHHHH---HHHHHHHHHTHHHHHHS-S----SS--SPPSSHHHHHHHHHHHHHHHHTT----HHHHHHHHHHHHTSHHHHHH-GGGGG--

Radius of gyration: 21.92 Å; chains: 1; bounding box: 30×33×65 Å